Protein AF-A0A0L9V0C9-F1 (afdb_monomer)

Mean predicted aligned error: 17.28 Å

Structure (mmCIF, N/CA/C/O backbone):
data_AF-A0A0L9V0C9-F1
#
_entry.id   AF-A0A0L9V0C9-F1
#
loop_
_atom_site.group_PDB
_atom_site.id
_atom_site.type_symbol
_atom_site.label_atom_id
_atom_site.label_alt_id
_atom_site.label_comp_id
_atom_site.label_asym_id
_atom_site.label_entity_id
_atom_site.label_seq_id
_atom_site.pdbx_PDB_ins_code
_atom_site.Cartn_x
_atom_site.Cartn_y
_atom_site.Cartn_z
_atom_site.occupancy
_atom_site.B_iso_or_equiv
_atom_site.auth_seq_id
_atom_site.auth_comp_id
_atom_site.auth_asym_id
_atom_site.auth_atom_id
_atom_site.pdbx_PDB_model_num
ATOM 1 N N . MET A 1 1 ? -50.115 -38.273 65.073 1.00 49.12 1 MET A N 1
ATOM 2 C CA . MET A 1 1 ? -50.224 -36.802 64.967 1.00 49.12 1 MET A CA 1
ATOM 3 C C . MET A 1 1 ? -50.878 -36.294 66.239 1.00 49.12 1 MET A C 1
ATOM 5 O O . MET A 1 1 ? -51.923 -36.817 66.601 1.00 49.12 1 MET A O 1
ATOM 9 N N . ILE A 1 2 ? -50.248 -35.366 66.958 1.00 61.22 2 ILE A N 1
ATOM 10 C CA . ILE A 1 2 ? -50.837 -34.775 68.168 1.00 61.22 2 ILE A CA 1
ATOM 11 C C . ILE A 1 2 ? -51.873 -33.755 67.686 1.00 61.22 2 ILE A C 1
ATOM 13 O O . ILE A 1 2 ? -51.525 -32.836 66.949 1.00 61.22 2 ILE A O 1
ATOM 17 N N . SER A 1 3 ? -53.150 -33.961 68.014 1.00 70.88 3 SER A N 1
ATOM 18 C CA . SER A 1 3 ? -54.222 -33.052 67.593 1.00 70.88 3 SER A CA 1
ATOM 19 C C . SER A 1 3 ? -54.034 -31.681 68.248 1.00 70.88 3 SER A C 1
ATOM 21 O O . SER A 1 3 ? -53.712 -31.610 69.435 1.00 70.88 3 SER A O 1
ATOM 23 N N . GLY A 1 4 ? -54.277 -30.592 67.511 1.00 66.19 4 GLY A N 1
ATOM 24 C CA . GLY A 1 4 ? -54.194 -29.223 68.043 1.00 66.19 4 GLY A CA 1
ATOM 25 C C . GLY A 1 4 ? -55.072 -28.994 69.282 1.00 66.19 4 GLY A C 1
ATOM 26 O O . GLY A 1 4 ? -54.738 -28.169 70.127 1.00 66.19 4 GLY A O 1
ATOM 27 N N . ALA A 1 5 ? -56.131 -29.792 69.450 1.00 70.38 5 ALA A N 1
ATOM 28 C CA . ALA A 1 5 ? -56.976 -29.796 70.643 1.00 70.38 5 ALA A CA 1
ATOM 29 C C . ALA A 1 5 ? -56.228 -30.219 71.925 1.00 70.38 5 ALA A C 1
ATOM 31 O O . ALA A 1 5 ? -56.494 -29.670 72.990 1.00 70.38 5 ALA A O 1
ATOM 32 N N . VAL A 1 6 ? -55.261 -31.143 71.829 1.00 74.00 6 VAL A N 1
ATOM 33 C CA . VAL A 1 6 ? -54.462 -31.617 72.978 1.00 74.00 6 VAL A CA 1
ATOM 34 C C . VAL A 1 6 ? -53.513 -30.523 73.470 1.00 74.00 6 VAL A C 1
ATOM 36 O O . VAL A 1 6 ? -53.304 -30.367 74.668 1.00 74.00 6 VAL A O 1
ATOM 39 N N . ILE A 1 7 ? -52.962 -29.726 72.554 1.00 74.44 7 ILE A N 1
ATOM 40 C CA . ILE A 1 7 ? -52.001 -28.660 72.874 1.00 74.44 7 ILE A CA 1
ATOM 41 C C . ILE A 1 7 ? -52.705 -27.501 73.602 1.00 74.44 7 ILE A C 1
ATOM 43 O O . ILE A 1 7 ? -52.156 -26.916 74.536 1.00 74.44 7 ILE A O 1
ATOM 47 N N . GLN A 1 8 ? -53.963 -27.227 73.246 1.00 76.06 8 GLN A N 1
ATOM 48 C CA . GLN A 1 8 ? -54.784 -26.211 73.909 1.00 76.06 8 GLN A CA 1
ATOM 49 C C . GLN A 1 8 ? -55.160 -26.583 75.352 1.00 76.06 8 GLN A C 1
ATOM 51 O O . GLN A 1 8 ? -55.330 -25.683 76.175 1.00 76.06 8 GLN A O 1
ATOM 56 N N . SER A 1 9 ? -55.238 -27.878 75.693 1.00 80.50 9 SER A N 1
ATOM 57 C CA . SER A 1 9 ? -55.488 -28.341 77.070 1.00 80.50 9 SER A CA 1
ATOM 58 C C . SER A 1 9 ? -54.392 -27.912 78.053 1.00 80.50 9 SER A C 1
ATOM 60 O O . SER A 1 9 ? -54.667 -27.751 79.238 1.00 80.50 9 SER A O 1
ATOM 62 N N . PHE A 1 10 ? -53.174 -27.660 77.563 1.00 81.44 10 PHE A N 1
ATOM 63 C CA . PHE A 1 10 ? -52.052 -27.140 78.354 1.00 81.44 10 PHE A CA 1
ATOM 64 C C . PHE A 1 10 ? -52.014 -25.603 78.419 1.00 81.44 10 PHE A C 1
ATOM 66 O O . PHE A 1 10 ? -51.047 -25.020 78.906 1.00 81.44 10 PHE A O 1
ATOM 73 N N . GLY A 1 11 ? -53.056 -24.920 77.930 1.00 84.25 11 GLY A N 1
ATOM 74 C CA . GLY A 1 11 ? -53.139 -23.458 77.956 1.00 84.25 11 GLY A CA 1
ATOM 75 C C . GLY A 1 11 ? -52.232 -22.761 76.937 1.00 84.25 11 GLY A C 1
ATOM 76 O O . GLY A 1 11 ? -51.933 -21.576 77.103 1.00 84.25 11 GLY A O 1
ATOM 77 N N . LEU A 1 12 ? -51.802 -23.478 75.895 1.00 86.81 12 LEU A N 1
ATOM 78 C CA . LEU A 1 12 ? -50.990 -22.947 74.804 1.00 86.81 12 LEU A CA 1
ATOM 79 C C . LEU A 1 12 ? -51.870 -22.494 73.630 1.00 86.81 12 LEU A C 1
ATOM 81 O O . LEU A 1 12 ? -52.855 -23.146 73.276 1.00 86.81 12 LEU A O 1
ATOM 85 N N . ILE A 1 13 ? -51.491 -21.378 73.012 1.00 85.75 13 ILE A N 1
ATOM 86 C CA . ILE A 1 13 ? -52.084 -20.827 71.788 1.00 85.75 13 ILE A CA 1
ATOM 87 C C . ILE A 1 13 ? -50.973 -20.532 70.777 1.00 85.75 13 ILE A C 1
ATOM 89 O O . ILE A 1 13 ? -49.828 -20.307 71.162 1.00 85.75 13 ILE A O 1
ATOM 93 N N . GLN A 1 14 ? -51.289 -20.541 69.485 1.00 81.81 14 GLN A N 1
ATOM 94 C CA . GLN A 1 14 ? -50.323 -20.195 68.444 1.00 81.81 14 GLN A CA 1
ATOM 95 C C . GLN A 1 14 ? -50.351 -18.678 68.192 1.00 81.81 14 GLN A C 1
ATOM 97 O O . GLN A 1 14 ? -51.430 -18.106 68.032 1.00 81.81 14 GLN A O 1
ATOM 102 N N . ASN A 1 15 ? -49.188 -18.019 68.201 1.00 81.12 15 ASN A N 1
ATOM 103 C CA . ASN A 1 15 ? -49.066 -16.590 67.893 1.00 81.12 15 ASN A CA 1
ATOM 104 C C . ASN A 1 15 ? -48.970 -16.340 66.369 1.00 81.12 15 ASN A C 1
ATOM 106 O O . ASN A 1 15 ? -48.890 -17.282 65.581 1.00 81.12 15 ASN A O 1
ATOM 110 N N . ALA A 1 16 ? -48.937 -15.068 65.953 1.00 77.88 16 ALA A N 1
ATOM 111 C CA . ALA A 1 16 ? -48.826 -14.671 64.542 1.00 77.88 16 ALA A CA 1
ATOM 112 C C . ALA A 1 16 ? -47.537 -15.163 63.844 1.00 77.88 16 ALA A C 1
ATOM 114 O O . ALA A 1 16 ? -47.518 -15.300 62.625 1.00 77.88 16 ALA A O 1
ATOM 115 N N . ASP A 1 17 ? -46.490 -15.491 64.610 1.00 78.50 17 ASP A N 1
ATOM 116 C CA . ASP A 1 17 ? -45.226 -16.061 64.117 1.00 78.50 17 ASP A CA 1
ATOM 117 C C . ASP A 1 17 ? -45.241 -17.601 64.078 1.00 78.50 17 ASP A C 1
ATOM 119 O O . ASP A 1 17 ? -44.190 -18.241 63.987 1.00 78.50 17 ASP A O 1
ATOM 123 N N . ASN A 1 18 ? -46.418 -18.221 64.197 1.00 83.31 18 ASN A N 1
ATOM 124 C CA . ASN A 1 18 ? -46.622 -19.669 64.248 1.00 83.31 18 ASN A CA 1
ATOM 125 C C . ASN A 1 18 ? -45.957 -20.390 65.441 1.00 83.31 18 ASN A C 1
ATOM 127 O O . ASN A 1 18 ? -45.839 -21.620 65.419 1.00 83.31 18 ASN A O 1
ATOM 131 N N . LYS A 1 19 ? -45.573 -19.677 66.509 1.00 83.88 19 LYS A N 1
ATOM 132 C CA . LYS A 1 19 ? -45.020 -20.261 67.746 1.00 83.88 19 LYS A CA 1
ATOM 133 C C . LYS A 1 19 ? -46.107 -20.525 68.789 1.00 83.88 19 LYS A C 1
ATOM 135 O O . LYS A 1 19 ? -46.998 -19.705 68.988 1.00 83.88 19 LYS A O 1
ATOM 140 N N . TRP A 1 20 ? -45.998 -21.646 69.502 1.00 83.06 20 TRP A N 1
ATOM 141 C CA . TRP A 1 20 ? -46.851 -21.957 70.653 1.00 83.06 20 TRP A CA 1
ATOM 142 C C . TRP A 1 20 ? -46.403 -21.158 71.882 1.00 83.06 20 TRP A C 1
ATOM 144 O O . TRP A 1 20 ? -45.269 -21.304 72.337 1.00 83.06 20 TRP A O 1
ATOM 154 N N . VAL A 1 21 ? -47.290 -20.322 72.416 1.00 86.06 21 VAL A N 1
ATOM 155 C CA . VAL A 1 21 ? -47.068 -19.471 73.595 1.00 86.06 21 VAL A CA 1
ATOM 156 C C . VAL A 1 21 ? -48.177 -19.686 74.624 1.00 86.06 21 VAL A C 1
ATOM 158 O O . VAL A 1 21 ? -49.266 -20.150 74.287 1.00 86.06 21 VAL A O 1
ATOM 161 N N . HIS A 1 22 ? -47.925 -19.358 75.891 1.00 84.62 22 HIS A N 1
ATOM 162 C CA . HIS A 1 22 ? -48.961 -19.429 76.921 1.00 84.62 22 HIS A CA 1
ATOM 163 C C . HIS A 1 22 ? -50.056 -18.387 76.662 1.00 84.62 22 HIS A C 1
ATOM 165 O O . HIS A 1 22 ? -49.768 -17.239 76.332 1.00 84.62 22 HIS A O 1
ATOM 171 N N . ARG A 1 23 ? -51.323 -18.757 76.895 1.00 78.81 23 ARG A N 1
ATOM 172 C CA . ARG A 1 23 ? -52.479 -17.849 76.760 1.00 78.81 23 ARG A CA 1
ATOM 173 C C . ARG A 1 23 ? -52.358 -16.573 77.611 1.00 78.81 23 ARG A C 1
ATOM 175 O O . ARG A 1 23 ? -52.920 -15.551 77.244 1.00 78.81 23 ARG A O 1
ATOM 182 N N . ASN A 1 24 ? -51.616 -16.636 78.717 1.00 80.94 24 ASN A N 1
ATOM 183 C CA . ASN A 1 24 ? -51.405 -15.515 79.638 1.00 80.94 24 ASN A CA 1
ATOM 184 C C . ASN A 1 24 ? -50.084 -14.766 79.390 1.00 80.94 24 ASN A C 1
ATOM 186 O O . ASN A 1 24 ? -49.683 -13.952 80.220 1.00 80.94 24 ASN A O 1
ATOM 190 N N . SER A 1 25 ? -49.365 -15.067 78.304 1.00 74.25 25 SER A N 1
ATOM 191 C CA . SER A 1 25 ? -48.157 -14.322 77.961 1.00 74.25 25 SER A CA 1
ATOM 192 C C . SER A 1 25 ? -48.515 -12.857 77.668 1.00 74.25 25 SER A C 1
ATOM 194 O O . SER A 1 25 ? -49.515 -12.605 76.991 1.00 74.25 25 SER A O 1
ATOM 196 N N . PRO A 1 26 ? -47.724 -11.888 78.163 1.00 73.44 26 PRO A N 1
ATOM 197 C CA . PRO A 1 26 ? -47.921 -10.486 77.821 1.00 73.44 26 PRO A CA 1
ATOM 198 C C . PRO A 1 26 ? -47.848 -10.307 76.297 1.00 73.44 26 PRO A C 1
ATOM 200 O O . PRO A 1 26 ? -47.119 -11.056 75.634 1.00 73.44 26 PRO A O 1
ATOM 203 N N . PRO A 1 27 ? -48.600 -9.346 75.729 1.00 69.50 27 PRO A N 1
ATOM 204 C CA . PRO A 1 27 ? -48.555 -9.087 74.299 1.00 69.50 27 PRO A CA 1
ATOM 205 C C . PRO A 1 27 ? -47.105 -8.812 73.869 1.00 69.50 27 PRO A C 1
ATOM 207 O O . PRO A 1 27 ? -46.368 -8.152 74.613 1.00 69.50 27 PRO A O 1
ATOM 210 N N . PRO A 1 28 ? -46.671 -9.317 72.697 1.00 68.00 28 PRO A N 1
ATOM 211 C CA . PRO A 1 28 ? -45.375 -8.953 72.146 1.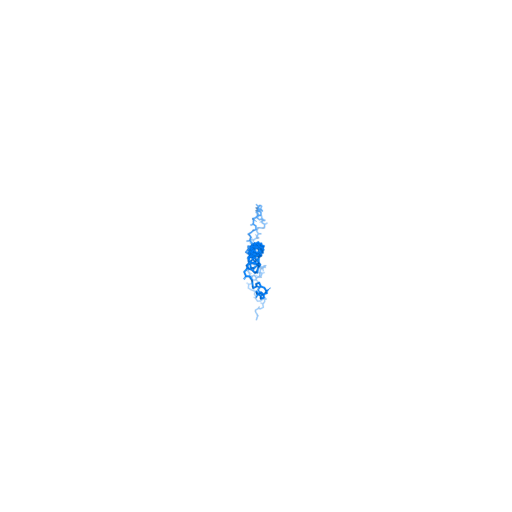00 68.00 28 PRO A CA 1
ATOM 212 C C . PRO A 1 28 ? -45.285 -7.424 72.075 1.00 68.00 28 PRO A C 1
ATOM 214 O O . PRO A 1 28 ? -46.286 -6.795 71.719 1.00 68.00 28 PRO A O 1
ATOM 217 N N . PRO A 1 29 ? -44.129 -6.815 72.391 1.00 69.00 29 PRO A N 1
ATOM 218 C CA . PRO A 1 29 ? -43.928 -5.401 72.119 1.00 69.00 29 PRO A CA 1
ATOM 219 C C . PRO A 1 29 ? -44.257 -5.155 70.647 1.00 69.00 29 PRO A C 1
ATOM 221 O O . PRO A 1 29 ? -43.669 -5.800 69.774 1.00 69.00 29 PRO A O 1
ATOM 224 N N . GLU A 1 30 ? -45.219 -4.275 70.368 1.00 68.12 30 GLU A N 1
ATOM 225 C CA . GLU A 1 30 ? -45.476 -3.853 68.997 1.00 68.12 30 GLU A CA 1
ATOM 226 C C . GLU A 1 30 ? -44.152 -3.342 68.413 1.00 68.12 30 GLU A C 1
ATOM 228 O O . GLU A 1 30 ? -43.500 -2.495 69.037 1.00 68.12 30 GLU A O 1
ATOM 233 N N . PRO A 1 31 ? -43.711 -3.841 67.243 1.00 64.88 31 PRO A N 1
ATOM 234 C CA . PRO A 1 31 ? -42.595 -3.238 66.542 1.00 64.88 31 PRO A CA 1
ATOM 235 C C . PRO A 1 31 ? -42.987 -1.792 66.266 1.00 64.88 31 PRO A C 1
ATOM 237 O O . PRO A 1 31 ? -43.878 -1.529 65.457 1.00 64.88 31 PRO A O 1
ATOM 240 N N . GLN A 1 32 ? -42.362 -0.859 66.981 1.00 57.94 32 GLN A N 1
ATOM 241 C CA . GLN A 1 32 ? -42.576 0.567 66.808 1.00 57.94 32 GLN A CA 1
ATOM 242 C C . GLN A 1 32 ? -42.232 0.901 65.348 1.00 57.94 32 GLN A C 1
ATOM 244 O O . GLN A 1 32 ? -41.063 1.004 64.979 1.00 57.94 32 GLN A O 1
ATOM 249 N N . ARG A 1 33 ? -43.257 0.990 64.488 1.00 59.25 33 ARG A N 1
ATOM 250 C CA . ARG A 1 33 ? -43.151 1.369 63.071 1.00 59.25 33 ARG A CA 1
ATOM 251 C C . ARG A 1 33 ? -42.873 2.867 62.975 1.00 59.25 33 ARG A C 1
ATOM 253 O O . ARG A 1 33 ? -43.684 3.628 62.461 1.00 59.25 33 ARG A O 1
ATOM 260 N N . ASN A 1 34 ? -41.718 3.296 63.460 1.00 65.88 34 ASN A N 1
ATOM 261 C CA . ASN A 1 34 ? -41.165 4.567 63.033 1.00 65.88 34 ASN A CA 1
ATOM 262 C C . ASN A 1 34 ? -40.368 4.285 61.754 1.00 65.88 34 ASN A C 1
ATOM 264 O O . ASN A 1 34 ? -39.403 3.517 61.816 1.00 65.88 34 ASN A O 1
ATOM 268 N N . PRO A 1 35 ? -40.768 4.821 60.582 1.00 63.53 35 PRO A N 1
ATOM 269 C CA . PRO A 1 35 ? -39.919 4.735 59.405 1.00 63.53 35 PRO A CA 1
ATOM 270 C C . PRO A 1 35 ? -38.577 5.402 59.747 1.00 63.53 35 PRO A C 1
ATOM 272 O O . PRO A 1 35 ? -38.579 6.492 60.328 1.00 63.53 35 PRO A O 1
ATOM 275 N N . PRO A 1 36 ? -37.434 4.758 59.449 1.00 69.62 36 PRO A N 1
ATOM 276 C CA . PRO A 1 36 ? -36.138 5.366 59.703 1.00 69.62 36 PRO A CA 1
ATOM 277 C C . PRO A 1 36 ? -36.060 6.708 58.957 1.00 69.62 36 PRO A C 1
ATOM 279 O O . PRO A 1 36 ? -36.585 6.805 57.841 1.00 69.62 36 PRO A O 1
ATOM 282 N N . PRO A 1 37 ? -35.448 7.755 59.545 1.00 70.00 37 PRO A N 1
ATOM 283 C CA . PRO A 1 37 ? -35.261 9.023 58.854 1.00 70.00 37 PRO A CA 1
ATOM 284 C C . PRO A 1 37 ? -34.574 8.758 57.513 1.00 70.00 37 PRO A C 1
ATOM 286 O O . PRO A 1 37 ? -33.509 8.142 57.459 1.00 70.00 37 PRO A O 1
ATOM 289 N N . GLN A 1 38 ? -35.230 9.167 56.426 1.00 68.81 38 GLN A N 1
ATOM 290 C CA . GLN A 1 38 ? -34.742 8.953 55.069 1.00 68.81 38 GLN A CA 1
ATOM 291 C C . GLN A 1 38 ? -33.500 9.823 54.865 1.00 68.81 38 GLN A C 1
ATOM 293 O O . GLN A 1 38 ? -33.599 11.009 54.557 1.00 68.81 38 GLN A O 1
ATOM 298 N N . LEU A 1 39 ? -32.321 9.246 55.090 1.00 72.88 39 LEU A N 1
ATOM 299 C CA . LEU A 1 39 ? -31.064 9.870 54.709 1.00 72.88 39 LEU A CA 1
ATOM 300 C C . LEU A 1 39 ? -31.044 9.961 53.182 1.00 72.88 39 LEU A C 1
ATOM 302 O O . LEU A 1 39 ? -31.127 8.945 52.494 1.00 72.88 39 LEU A O 1
ATOM 306 N N . PHE A 1 40 ? -30.955 11.179 52.650 1.00 71.94 40 PHE A N 1
ATOM 307 C CA . PHE A 1 40 ? -30.701 11.388 51.231 1.00 71.94 40 PHE A CA 1
ATOM 308 C C . PHE A 1 40 ? -29.285 10.893 50.929 1.00 71.94 40 PHE A C 1
ATOM 310 O O . PHE A 1 40 ? -28.300 11.566 51.232 1.00 71.94 40 PHE A O 1
ATOM 317 N N . ILE A 1 41 ? -29.182 9.682 50.387 1.00 71.12 41 ILE A N 1
ATOM 318 C CA . ILE A 1 41 ? -27.924 9.131 49.896 1.00 71.12 41 ILE A CA 1
ATOM 319 C C . ILE A 1 41 ? -27.812 9.581 48.432 1.00 71.12 41 ILE A C 1
ATOM 321 O O . ILE A 1 41 ? -28.644 9.163 47.622 1.00 71.12 41 ILE A O 1
ATOM 325 N N . PRO A 1 42 ? -26.847 10.447 48.065 1.00 78.56 42 PRO A N 1
ATOM 326 C CA . PRO A 1 42 ? -26.609 10.762 46.661 1.00 78.56 42 PRO A CA 1
ATOM 327 C C . PRO A 1 42 ? -26.286 9.465 45.900 1.00 78.56 42 PRO A C 1
ATOM 329 O O . PRO A 1 42 ? -25.667 8.570 46.483 1.00 78.56 42 PRO A O 1
ATOM 332 N N . PRO A 1 43 ? -26.688 9.324 44.623 1.00 73.44 43 PRO A N 1
ATOM 333 C CA . PRO A 1 43 ? -26.447 8.094 43.880 1.00 73.44 43 PRO A CA 1
ATOM 334 C C . PRO A 1 43 ? -24.941 7.835 43.838 1.00 73.44 43 PRO A C 1
ATOM 336 O O . PRO A 1 43 ? -24.186 8.658 43.317 1.00 73.44 43 PRO A O 1
ATOM 339 N N . LEU A 1 44 ? -24.491 6.715 44.410 1.00 70.12 44 LEU A N 1
ATOM 340 C CA . LEU A 1 44 ? -23.107 6.296 44.230 1.00 70.12 44 LEU A CA 1
ATOM 341 C C . LEU A 1 44 ? -22.872 6.049 42.731 1.00 70.12 44 LEU A C 1
ATOM 343 O O . LEU A 1 44 ? -23.764 5.510 42.066 1.00 70.12 44 LEU A O 1
ATOM 347 N N . PRO A 1 45 ? -21.687 6.391 42.192 1.00 68.44 45 PRO A N 1
ATOM 348 C CA . PRO A 1 45 ? -21.316 5.976 40.849 1.00 68.44 45 PRO A CA 1
ATOM 349 C C . PRO A 1 45 ? -21.457 4.456 40.772 1.00 68.44 45 PRO A C 1
ATOM 351 O O . PRO A 1 45 ? -20.845 3.739 41.566 1.00 68.44 45 PRO A O 1
ATOM 354 N N . LEU A 1 46 ? -22.298 3.967 39.859 1.00 70.00 46 LEU A N 1
ATOM 355 C CA . LEU A 1 46 ? -22.431 2.534 39.618 1.00 70.00 46 LEU A CA 1
ATOM 356 C C . LEU A 1 46 ? -21.032 1.975 39.310 1.00 70.00 46 LEU A C 1
ATOM 358 O O . LEU A 1 46 ? -20.352 2.521 38.433 1.00 70.00 46 LEU A O 1
ATOM 362 N N . PRO A 1 47 ? -20.566 0.933 40.022 1.00 69.44 47 PRO A N 1
ATOM 363 C CA . PRO A 1 47 ? -19.291 0.307 39.711 1.00 69.44 47 PRO A CA 1
ATOM 364 C C . PRO A 1 47 ? -19.340 -0.158 38.257 1.00 69.44 47 PRO A C 1
ATOM 366 O O . PRO A 1 47 ? -20.252 -0.908 37.901 1.00 69.44 47 PRO A O 1
ATOM 369 N N . ARG A 1 48 ? -18.395 0.289 37.415 1.00 68.31 48 ARG A N 1
ATOM 370 C CA . ARG A 1 48 ? -18.252 -0.260 36.058 1.00 68.31 48 ARG A CA 1
ATOM 371 C C . ARG A 1 48 ? -18.163 -1.768 36.195 1.00 68.31 48 ARG A C 1
ATOM 373 O O . ARG A 1 48 ? -17.322 -2.283 36.938 1.00 68.31 48 ARG A O 1
ATOM 380 N N . SER A 1 49 ? -19.085 -2.462 35.551 1.00 82.75 49 SER A N 1
ATOM 381 C CA . SER A 1 49 ? -19.130 -3.905 35.662 1.00 82.75 49 SER A CA 1
ATOM 382 C C . SER A 1 49 ? -17.896 -4.478 34.959 1.00 82.75 49 SER A C 1
ATOM 384 O O . SER A 1 49 ? -17.405 -3.915 33.982 1.00 82.75 49 SER A O 1
ATOM 386 N N . ARG A 1 50 ? -17.390 -5.626 35.421 1.00 87.00 50 ARG A N 1
ATOM 387 C CA . ARG A 1 50 ? -16.337 -6.380 34.707 1.00 87.00 50 ARG A CA 1
ATOM 388 C C . ARG A 1 50 ? -16.693 -6.614 33.231 1.00 87.00 50 ARG A C 1
ATOM 390 O O . ARG A 1 50 ? -15.810 -6.743 32.397 1.00 87.00 50 ARG A O 1
ATOM 397 N N . PHE A 1 51 ? -17.988 -6.659 32.921 1.00 91.62 51 PHE A N 1
ATOM 398 C CA . PHE A 1 51 ? -18.507 -6.746 31.564 1.00 91.62 51 PHE A CA 1
ATOM 399 C C . PHE A 1 51 ? -18.199 -5.489 30.732 1.00 91.62 51 PHE A C 1
ATOM 401 O O . PHE A 1 51 ? -17.727 -5.623 29.608 1.00 91.62 51 PHE A O 1
ATOM 408 N N . ASP A 1 52 ? -18.375 -4.285 31.286 1.00 91.62 52 ASP A N 1
ATOM 409 C CA . ASP A 1 52 ? -18.054 -3.025 30.592 1.00 91.62 52 ASP A CA 1
ATOM 410 C C . ASP A 1 52 ? -16.556 -2.914 30.270 1.00 91.62 52 ASP A C 1
ATOM 412 O O . ASP A 1 52 ? -16.169 -2.436 29.202 1.00 91.62 52 ASP A O 1
ATOM 416 N N . GLU A 1 53 ? -15.703 -3.393 31.178 1.00 92.50 53 GLU A N 1
ATOM 417 C CA . GLU A 1 53 ? -14.249 -3.435 30.991 1.00 92.50 53 GLU A CA 1
ATOM 418 C C . GLU A 1 53 ? -13.852 -4.389 29.853 1.00 92.50 53 GLU A C 1
ATOM 420 O O . GLU A 1 53 ? -13.064 -4.022 28.982 1.00 92.50 53 GLU A O 1
ATOM 425 N N . VAL A 1 54 ? -14.466 -5.576 29.793 1.00 95.56 54 VAL A N 1
ATOM 426 C CA . VAL A 1 54 ? -14.265 -6.533 28.692 1.00 95.56 54 VAL A CA 1
ATOM 427 C C . VAL A 1 54 ? -14.747 -5.959 27.359 1.00 95.56 54 VAL A C 1
ATOM 429 O O . VAL A 1 54 ? -14.034 -6.061 26.362 1.00 95.56 54 VAL A O 1
ATOM 432 N N . MET A 1 55 ? -15.922 -5.325 27.323 1.00 96.12 55 MET A N 1
ATOM 433 C CA . MET A 1 55 ? -16.447 -4.726 26.090 1.00 96.12 55 MET A CA 1
ATOM 434 C C . MET A 1 55 ? -15.566 -3.577 25.595 1.00 96.12 55 MET A C 1
ATOM 436 O O . MET A 1 55 ? -15.340 -3.456 24.390 1.00 96.12 55 MET A O 1
ATOM 440 N N . THR A 1 56 ? -15.013 -2.784 26.516 1.00 96.50 56 THR A N 1
ATOM 441 C CA . THR A 1 56 ? -14.029 -1.745 26.183 1.00 96.50 56 THR A CA 1
ATOM 442 C C . THR A 1 56 ? -12.771 -2.372 25.584 1.00 96.50 56 THR A C 1
ATOM 444 O O . THR A 1 56 ? -12.382 -2.008 24.478 1.00 96.50 56 THR A O 1
ATOM 447 N N . GLY A 1 57 ? -12.202 -3.395 2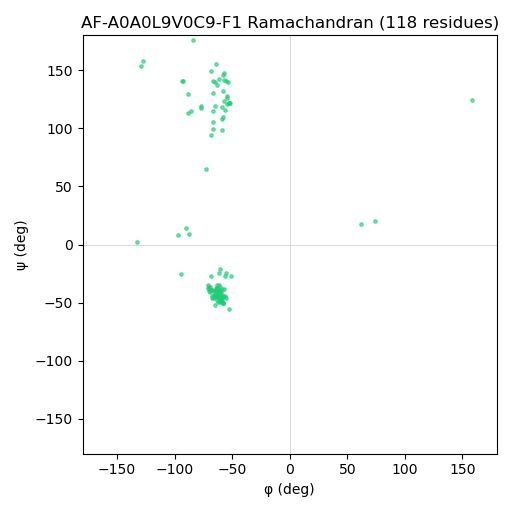6.232 1.00 97.38 57 GLY A N 1
ATOM 448 C CA . GLY A 1 57 ? -11.005 -4.075 25.730 1.00 97.38 57 GLY A CA 1
ATOM 449 C C . GLY A 1 57 ? -11.196 -4.741 24.361 1.00 97.38 57 GLY A C 1
ATOM 450 O O . GLY A 1 57 ? -10.287 -4.722 23.532 1.00 97.38 57 GLY A O 1
ATOM 451 N N . ILE A 1 58 ? -12.386 -5.283 24.074 1.00 98.06 58 ILE A N 1
ATOM 452 C CA . ILE A 1 58 ? -12.721 -5.819 22.743 1.00 98.06 58 ILE A CA 1
ATOM 453 C C . ILE A 1 58 ? -12.743 -4.702 21.693 1.00 98.06 58 ILE A C 1
ATOM 455 O O . ILE A 1 58 ? -12.249 -4.894 20.579 1.00 98.06 58 ILE A O 1
ATOM 459 N N . ASN A 1 59 ? -13.302 -3.537 22.027 1.00 98.06 59 ASN A N 1
ATOM 460 C CA . ASN A 1 59 ? -13.338 -2.402 21.110 1.00 98.06 59 ASN A CA 1
ATOM 461 C C . ASN A 1 59 ? -11.937 -1.827 20.848 1.00 98.06 59 ASN A C 1
ATOM 463 O O . ASN A 1 59 ? -11.606 -1.509 19.702 1.00 98.06 59 ASN A O 1
ATOM 467 N N . ASP A 1 60 ? -11.103 -1.758 21.884 1.00 98.25 60 ASP A N 1
ATOM 468 C CA . ASP A 1 60 ? -9.714 -1.314 21.770 1.00 98.25 60 ASP A CA 1
ATOM 469 C C . ASP A 1 60 ? -8.914 -2.271 20.883 1.00 98.25 60 ASP A C 1
ATOM 471 O O . ASP A 1 60 ? -8.225 -1.834 19.962 1.00 98.25 60 ASP A O 1
ATOM 475 N N . LEU A 1 61 ? -9.080 -3.586 21.076 1.00 98.56 61 LEU A N 1
ATOM 476 C CA . LEU A 1 61 ? -8.442 -4.595 20.232 1.00 98.56 61 LEU A CA 1
ATOM 477 C C . LEU A 1 61 ? -8.904 -4.495 18.774 1.00 98.56 61 LEU A C 1
ATOM 479 O O . LEU A 1 61 ? -8.078 -4.553 17.864 1.00 98.56 61 LEU A O 1
ATOM 483 N N . ARG A 1 62 ? -10.210 -4.323 18.535 1.00 98.12 62 ARG A N 1
ATOM 484 C CA . ARG A 1 62 ? -10.758 -4.140 17.182 1.00 98.12 62 ARG A CA 1
ATOM 485 C C . ARG A 1 62 ? -10.136 -2.928 16.490 1.00 98.12 62 ARG A C 1
ATOM 487 O O . ARG A 1 62 ? -9.779 -3.024 15.318 1.00 98.12 62 ARG A O 1
ATOM 494 N N . THR A 1 63 ? -10.019 -1.818 17.211 1.00 98.38 63 THR A N 1
ATOM 495 C CA . THR A 1 63 ? -9.431 -0.575 16.698 1.00 98.38 63 THR A CA 1
ATOM 496 C C . THR A 1 63 ? -7.952 -0.777 16.389 1.00 98.38 63 THR A C 1
ATOM 498 O O . THR A 1 63 ? -7.535 -0.587 15.252 1.00 98.38 63 THR A O 1
ATOM 501 N N . PHE A 1 64 ? -7.189 -1.300 17.351 1.00 98.44 64 PHE A N 1
ATOM 502 C CA . PHE A 1 64 ? -5.764 -1.586 17.192 1.00 98.44 64 PHE A CA 1
ATOM 503 C C . PHE A 1 64 ? -5.468 -2.491 15.989 1.00 98.44 64 PHE A C 1
ATOM 505 O O . PHE A 1 64 ? -4.564 -2.210 15.199 1.00 98.44 64 PHE A O 1
ATOM 512 N N . VAL A 1 65 ? -6.230 -3.577 15.831 1.00 98.38 65 VAL A N 1
ATOM 513 C CA . VAL A 1 65 ? -6.070 -4.500 14.700 1.00 98.38 65 VAL A CA 1
ATOM 514 C C . VAL A 1 65 ? -6.410 -3.799 13.384 1.00 98.38 65 VAL A C 1
ATOM 516 O O . VAL A 1 65 ? -5.652 -3.932 12.425 1.00 98.38 65 VAL A O 1
ATOM 519 N N . GLY A 1 66 ? -7.500 -3.027 13.338 1.00 98.56 66 GLY A N 1
ATOM 520 C CA . GLY A 1 66 ? -7.880 -2.253 12.154 1.00 98.56 66 GLY A CA 1
ATOM 521 C C . GLY A 1 66 ? -6.786 -1.278 11.715 1.00 98.56 66 GLY A C 1
ATOM 522 O O . GLY A 1 66 ? -6.361 -1.312 10.561 1.00 98.56 66 GLY A O 1
ATOM 523 N N . ASP A 1 67 ? -6.267 -0.482 12.647 1.00 98.50 67 ASP A N 1
ATOM 524 C CA . ASP A 1 67 ? -5.210 0.499 12.379 1.00 98.50 67 ASP A CA 1
ATOM 525 C C . ASP A 1 67 ? -3.904 -0.174 11.934 1.00 98.50 67 ASP A C 1
ATOM 527 O O . ASP A 1 67 ? -3.239 0.285 11.000 1.00 98.50 67 ASP A O 1
ATOM 531 N N . SER A 1 68 ? -3.562 -1.311 12.550 1.00 98.31 68 SER A N 1
ATOM 532 C CA . SER A 1 68 ? -2.380 -2.101 12.187 1.00 98.31 68 SER A CA 1
ATOM 533 C C . SER A 1 68 ? -2.468 -2.634 10.756 1.00 98.31 68 SER A C 1
ATOM 535 O O . SER A 1 68 ? -1.494 -2.553 10.005 1.00 98.31 68 SER A O 1
ATOM 537 N N . PHE A 1 69 ? -3.632 -3.154 10.353 1.00 98.50 69 PHE A N 1
ATOM 538 C CA . PHE A 1 69 ? -3.839 -3.641 8.987 1.00 98.50 69 PHE A CA 1
ATOM 539 C C . PHE A 1 69 ? -3.850 -2.508 7.960 1.00 98.50 69 PHE A C 1
ATOM 541 O O . PHE A 1 69 ? -3.257 -2.670 6.894 1.00 98.50 69 PHE A O 1
ATOM 548 N N . ASN A 1 70 ? -4.456 -1.360 8.277 1.00 98.31 70 ASN A N 1
ATOM 549 C CA . ASN A 1 70 ? -4.420 -0.186 7.402 1.00 98.31 70 ASN A CA 1
ATOM 550 C C . ASN A 1 70 ? -2.978 0.290 7.180 1.00 98.31 70 ASN A C 1
ATOM 552 O O . ASN A 1 70 ? -2.543 0.421 6.037 1.00 98.31 70 ASN A O 1
ATOM 556 N N . THR A 1 71 ? -2.205 0.424 8.261 1.00 98.44 71 THR A N 1
ATOM 557 C CA . THR A 1 71 ? -0.787 0.816 8.202 1.00 98.44 71 THR A CA 1
ATOM 558 C C . THR A 1 71 ? 0.039 -0.168 7.372 1.00 98.44 71 THR A C 1
ATOM 560 O O . THR A 1 71 ? 0.880 0.231 6.561 1.00 98.44 71 THR A O 1
ATOM 563 N N . LEU A 1 72 ? -0.195 -1.473 7.554 1.00 98.38 72 LEU A N 1
ATOM 564 C CA . LEU A 1 72 ? 0.480 -2.510 6.777 1.00 98.38 72 LEU A CA 1
ATOM 565 C C . LEU A 1 72 ? 0.153 -2.382 5.285 1.00 98.38 72 LEU A C 1
ATOM 567 O O . LEU A 1 72 ? 1.061 -2.433 4.458 1.00 98.38 72 LEU A O 1
ATOM 571 N N . ASN A 1 73 ? -1.123 -2.190 4.951 1.00 98.38 73 ASN A N 1
ATOM 572 C CA . ASN A 1 73 ? -1.583 -2.065 3.574 1.00 98.38 73 ASN A CA 1
ATOM 573 C C . ASN A 1 73 ? -0.989 -0.826 2.884 1.00 98.38 73 ASN A C 1
ATOM 575 O O . ASN A 1 73 ? -0.472 -0.929 1.773 1.00 98.38 73 ASN A O 1
ATOM 579 N N . GLU A 1 74 ? -0.979 0.322 3.564 1.00 98.44 74 GLU A N 1
ATOM 580 C CA . GLU A 1 74 ? -0.343 1.552 3.074 1.00 98.44 74 GLU A CA 1
ATOM 581 C C . GLU A 1 74 ? 1.161 1.355 2.840 1.00 98.44 74 GLU A C 1
ATOM 583 O O . GLU A 1 74 ? 1.684 1.701 1.780 1.00 98.44 74 GLU A O 1
ATOM 588 N N . THR A 1 75 ? 1.852 0.721 3.792 1.00 98.44 75 THR A N 1
ATOM 589 C CA . THR A 1 75 ? 3.290 0.431 3.676 1.00 98.44 75 THR A CA 1
ATOM 590 C C . THR A 1 75 ? 3.588 -0.513 2.509 1.00 98.44 75 THR A C 1
ATOM 592 O O . THR A 1 75 ? 4.588 -0.340 1.806 1.00 98.44 75 THR A O 1
ATOM 595 N N . MET A 1 76 ? 2.745 -1.527 2.297 1.00 98.44 76 MET A N 1
ATOM 596 C CA . MET A 1 76 ? 2.887 -2.458 1.177 1.00 98.44 76 MET A CA 1
ATOM 597 C C . MET A 1 76 ? 2.670 -1.757 -0.163 1.00 98.44 76 MET A C 1
ATOM 599 O O . MET A 1 76 ? 3.502 -1.924 -1.053 1.00 98.44 76 MET A O 1
ATOM 603 N N . ASN A 1 77 ? 1.620 -0.944 -0.290 1.00 98.44 77 ASN A N 1
ATOM 604 C CA . ASN A 1 77 ? 1.350 -0.183 -1.511 1.00 98.44 77 ASN A CA 1
ATOM 605 C C . ASN A 1 77 ? 2.518 0.743 -1.861 1.00 98.44 77 ASN A C 1
ATOM 607 O O . ASN A 1 77 ? 3.036 0.667 -2.972 1.00 98.44 77 ASN A O 1
ATOM 611 N N . ALA A 1 78 ? 3.021 1.513 -0.892 1.00 98.56 78 ALA A N 1
ATOM 612 C CA . ALA A 1 78 ? 4.160 2.403 -1.112 1.00 98.56 78 ALA A CA 1
ATOM 613 C C . ALA A 1 78 ? 5.418 1.647 -1.585 1.00 98.56 78 ALA A C 1
ATOM 615 O O . ALA 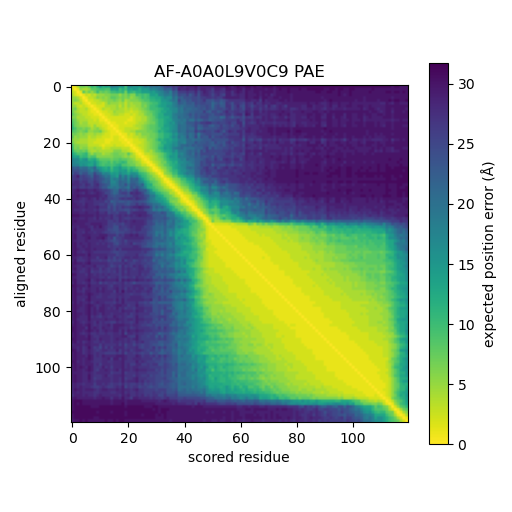A 1 78 ? 6.155 2.115 -2.453 1.00 98.56 78 ALA A O 1
ATOM 616 N N . ARG A 1 79 ? 5.668 0.447 -1.044 1.00 98.56 79 ARG A N 1
ATOM 617 C CA . ARG A 1 79 ? 6.791 -0.398 -1.480 1.00 98.56 79 ARG A CA 1
ATOM 618 C C . ARG A 1 79 ? 6.605 -0.951 -2.889 1.00 98.56 79 ARG A C 1
ATOM 620 O O . ARG A 1 79 ? 7.596 -1.070 -3.606 1.00 98.56 79 ARG A O 1
ATOM 627 N N . PHE A 1 80 ? 5.380 -1.302 -3.274 1.00 98.62 80 PHE A N 1
ATOM 628 C CA . PHE A 1 80 ? 5.087 -1.754 -4.633 1.00 98.62 80 PHE A CA 1
ATOM 629 C C . PHE A 1 80 ? 5.250 -0.624 -5.650 1.00 98.62 80 PHE A C 1
ATOM 631 O O . PHE A 1 80 ? 5.941 -0.829 -6.643 1.00 98.62 80 PHE A O 1
ATOM 638 N N . GLU A 1 81 ? 4.723 0.567 -5.363 1.00 98.50 81 GLU A N 1
ATOM 639 C CA . GLU A 1 81 ? 4.912 1.758 -6.205 1.00 98.50 81 GLU A CA 1
ATOM 640 C C . GLU A 1 81 ? 6.402 2.087 -6.378 1.00 98.50 81 GLU A C 1
ATOM 642 O O . GLU A 1 81 ? 6.884 2.301 -7.490 1.00 98.50 81 GLU A O 1
ATOM 647 N N . GLN A 1 82 ? 7.176 2.051 -5.287 1.00 98.56 82 GLN A N 1
ATOM 648 C CA . GLN A 1 82 ? 8.619 2.281 -5.354 1.00 98.56 82 GLN A CA 1
ATOM 649 C C . GLN A 1 82 ? 9.345 1.214 -6.188 1.00 98.56 82 GLN A C 1
ATOM 651 O O . GLN A 1 82 ? 10.300 1.529 -6.900 1.00 98.56 82 GLN A O 1
ATOM 656 N N . LEU A 1 83 ? 8.927 -0.050 -6.088 1.00 98.50 83 LEU A N 1
ATOM 657 C CA . LEU A 1 83 ? 9.508 -1.140 -6.867 1.00 98.50 83 LEU A CA 1
ATOM 658 C C . LEU A 1 83 ? 9.186 -0.998 -8.358 1.00 98.50 83 LEU A C 1
ATOM 660 O O . LEU A 1 83 ? 10.065 -1.249 -9.180 1.00 98.50 83 LEU A O 1
ATOM 664 N N . GLU A 1 84 ? 7.972 -0.574 -8.702 1.00 98.44 84 GLU A N 1
ATOM 665 C CA . GLU A 1 84 ? 7.562 -0.302 -10.081 1.00 98.44 84 GLU A CA 1
ATOM 666 C C . GLU A 1 84 ? 8.419 0.803 -10.707 1.00 98.44 84 GLU A C 1
ATOM 668 O O . GLU A 1 84 ? 9.018 0.585 -11.761 1.00 98.44 84 GLU A O 1
ATOM 673 N N . LEU A 1 85 ? 8.580 1.932 -10.007 1.00 98.31 85 LEU A N 1
ATOM 674 C CA . LEU A 1 85 ? 9.447 3.028 -10.452 1.00 98.31 85 LEU A CA 1
ATOM 675 C C . LEU A 1 85 ? 10.903 2.574 -10.614 1.00 98.31 85 LEU A C 1
ATOM 677 O O . LEU A 1 85 ? 11.516 2.804 -11.652 1.00 98.31 85 LEU A O 1
ATOM 681 N N . ASN A 1 86 ? 11.446 1.864 -9.619 1.00 98.38 86 ASN A N 1
ATOM 682 C CA . ASN A 1 86 ? 12.825 1.382 -9.673 1.00 98.38 86 ASN A CA 1
ATOM 683 C C . ASN A 1 86 ? 13.064 0.421 -10.846 1.00 98.38 86 ASN A C 1
ATOM 685 O O . ASN A 1 86 ? 14.126 0.453 -11.466 1.00 98.38 86 ASN A O 1
ATOM 689 N N . MET A 1 87 ? 12.099 -0.451 -11.142 1.00 98.12 87 MET A N 1
ATOM 690 C CA . MET A 1 87 ? 12.199 -1.349 -12.288 1.00 98.12 87 MET A CA 1
ATOM 691 C C . MET A 1 87 ? 12.107 -0.579 -13.604 1.00 98.12 87 MET A C 1
ATOM 693 O O . MET A 1 87 ? 12.902 -0.871 -14.495 1.00 98.12 87 MET A O 1
ATOM 697 N N . GLY A 1 88 ? 11.220 0.418 -13.700 1.00 98.44 88 GLY A N 1
ATOM 698 C CA . GLY A 1 88 ? 11.146 1.336 -14.841 1.00 98.44 88 GLY A CA 1
ATOM 699 C C . GLY A 1 88 ? 12.498 1.982 -15.148 1.00 98.44 88 GLY A C 1
ATOM 700 O O . GLY A 1 88 ? 13.054 1.751 -16.219 1.00 98.44 88 GLY A O 1
ATOM 701 N N . ASP A 1 89 ? 13.106 2.647 -14.161 1.00 98.56 89 ASP A N 1
ATOM 702 C CA . ASP A 1 89 ? 14.413 3.310 -14.313 1.00 98.56 89 ASP A CA 1
ATOM 703 C C . ASP A 1 89 ? 15.520 2.342 -14.774 1.00 98.56 89 ASP A C 1
ATOM 705 O O . ASP A 1 89 ? 16.418 2.681 -15.558 1.00 98.56 89 ASP A O 1
ATOM 709 N N . ARG A 1 90 ? 15.487 1.104 -14.262 1.00 98.50 90 ARG A N 1
ATOM 710 C CA . ARG A 1 90 ? 16.454 0.066 -14.638 1.00 98.50 90 ARG A CA 1
ATOM 711 C C . ARG A 1 90 ? 16.231 -0.424 -16.062 1.00 98.50 90 ARG A C 1
ATOM 713 O O . ARG A 1 90 ? 17.225 -0.691 -16.738 1.00 98.50 90 ARG A O 1
ATOM 720 N N . PHE A 1 91 ? 14.984 -0.544 -16.514 1.00 98.56 91 PHE A N 1
ATOM 721 C CA . PHE A 1 91 ? 14.681 -0.878 -17.903 1.00 98.56 91 PHE A CA 1
ATOM 722 C C . PHE A 1 91 ? 15.121 0.234 -18.849 1.00 98.56 91 PHE A C 1
ATOM 724 O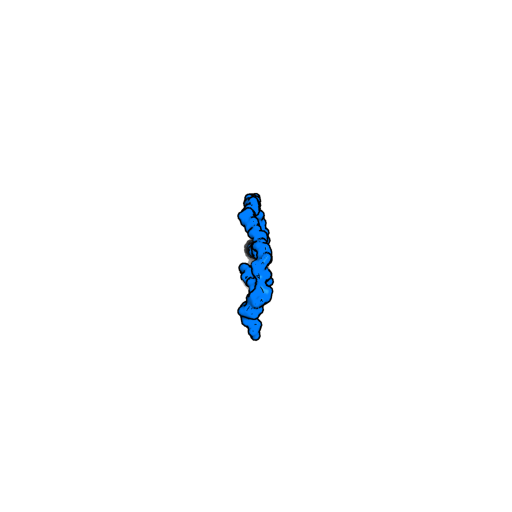 O . PHE A 1 91 ? 15.831 -0.079 -19.799 1.00 98.56 91 PHE A O 1
ATOM 731 N N . ASP A 1 92 ? 14.848 1.499 -18.536 1.00 98.50 92 ASP A N 1
ATOM 732 C CA . ASP A 1 92 ? 15.298 2.639 -19.349 1.00 98.50 92 ASP A CA 1
ATOM 733 C C . ASP A 1 92 ? 16.832 2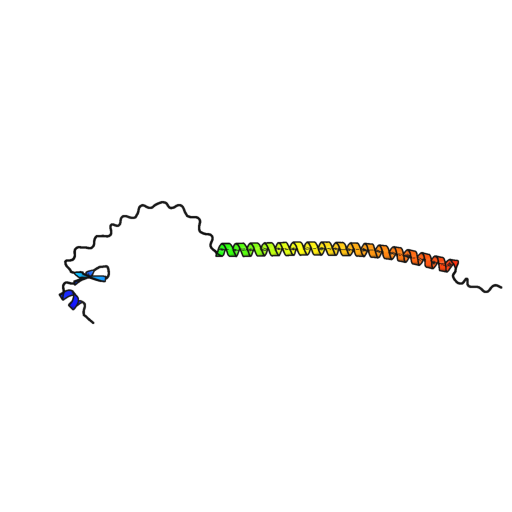.679 -19.464 1.00 98.50 92 ASP A C 1
ATOM 735 O O . ASP A 1 92 ? 17.405 2.883 -20.536 1.00 98.50 92 ASP A O 1
ATOM 739 N N . THR A 1 93 ? 17.529 2.399 -18.358 1.00 98.50 93 THR A N 1
ATOM 740 C CA . THR A 1 93 ? 18.998 2.301 -18.344 1.00 98.50 93 THR A CA 1
ATOM 741 C C . THR A 1 93 ? 19.508 1.150 -19.217 1.00 98.50 93 THR A C 1
ATOM 743 O O . THR A 1 93 ? 20.552 1.273 -19.868 1.00 98.50 93 THR A O 1
ATOM 746 N N . ILE A 1 94 ? 18.823 0.002 -19.199 1.00 98.56 94 ILE A N 1
ATOM 747 C CA . ILE A 1 94 ? 19.171 -1.146 -20.042 1.00 98.56 94 ILE A CA 1
ATOM 748 C C . ILE A 1 94 ? 18.916 -0.809 -21.509 1.00 98.56 94 ILE A C 1
ATOM 750 O O . ILE A 1 94 ? 19.792 -1.084 -22.323 1.00 98.56 94 ILE A O 1
ATOM 754 N N . ASP A 1 95 ? 17.785 -0.186 -21.827 1.00 98.62 95 ASP A N 1
ATOM 755 C CA . ASP A 1 95 ? 17.404 0.195 -23.187 1.00 98.62 95 ASP A CA 1
ATOM 756 C C . ASP A 1 95 ? 18.457 1.116 -23.815 1.00 98.62 95 ASP A C 1
ATOM 758 O O . ASP A 1 95 ? 19.048 0.783 -24.842 1.00 98.62 95 ASP A O 1
ATOM 762 N N . ALA A 1 96 ? 18.853 2.176 -23.101 1.00 98.62 96 ALA A N 1
ATOM 763 C CA . ALA A 1 96 ? 19.905 3.086 -23.555 1.00 98.62 96 ALA A CA 1
ATOM 764 C C . ALA A 1 96 ? 21.259 2.378 -23.755 1.00 98.62 96 ALA A C 1
ATOM 766 O O . ALA A 1 96 ? 22.037 2.702 -24.656 1.00 98.62 96 ALA A O 1
ATOM 767 N N . ARG A 1 97 ? 21.593 1.403 -22.901 1.00 98.56 97 ARG A N 1
ATOM 768 C CA . ARG A 1 97 ? 22.828 0.617 -23.054 1.00 98.56 97 ARG A CA 1
ATOM 769 C C . ARG A 1 97 ? 22.764 -0.319 -24.254 1.00 98.56 97 ARG A C 1
ATOM 771 O O . ARG A 1 97 ? 23.773 -0.457 -24.942 1.00 98.56 97 ARG A O 1
ATOM 778 N N . VAL A 1 98 ? 21.620 -0.955 -24.489 1.00 98.69 98 VAL A N 1
ATOM 779 C CA . VAL A 1 98 ? 21.397 -1.816 -25.654 1.00 98.69 98 VAL A CA 1
ATOM 780 C C . VAL A 1 98 ? 21.502 -0.990 -26.931 1.00 98.69 98 VAL A C 1
ATOM 782 O O . VAL A 1 98 ? 22.284 -1.360 -27.802 1.00 98.69 98 VAL A O 1
ATOM 785 N N . GLU A 1 99 ? 20.840 0.165 -26.996 1.00 98.44 99 GLU A N 1
ATOM 786 C CA . GLU A 1 99 ? 20.926 1.081 -28.137 1.00 98.44 99 GLU A CA 1
ATOM 787 C C . GLU A 1 99 ? 22.381 1.492 -28.427 1.00 98.44 99 GLU A C 1
ATOM 789 O O . GLU A 1 99 ? 22.827 1.466 -29.575 1.00 98.44 99 GLU A O 1
ATOM 794 N N . ASN A 1 100 ? 23.166 1.820 -27.396 1.00 98.44 100 ASN A N 1
ATOM 795 C CA . ASN A 1 100 ? 24.588 2.139 -27.570 1.00 98.44 100 ASN A CA 1
ATOM 796 C C . ASN A 1 100 ? 25.394 0.954 -28.130 1.00 98.44 100 ASN A C 1
ATOM 798 O O . ASN A 1 100 ? 26.180 1.122 -29.061 1.00 98.44 100 ASN A O 1
ATOM 802 N N . VAL A 1 101 ? 25.180 -0.257 -27.605 1.00 98.56 101 VAL A N 1
ATOM 803 C CA . VAL A 1 101 ? 25.858 -1.467 -28.100 1.00 98.56 101 VAL A CA 1
ATOM 804 C C . VAL A 1 101 ? 25.474 -1.766 -29.551 1.00 98.56 101 VAL A C 1
ATOM 806 O O . VAL A 1 101 ? 26.329 -2.143 -30.354 1.00 98.56 101 VAL A O 1
ATOM 809 N N . GLU A 1 102 ? 24.206 -1.590 -29.916 1.00 98.25 102 GLU A N 1
ATOM 810 C CA . GLU A 1 102 ? 23.750 -1.756 -31.294 1.00 98.25 102 GLU A CA 1
ATOM 811 C C . GLU A 1 102 ? 24.427 -0.753 -32.232 1.00 98.25 102 GLU A C 1
ATOM 813 O O . GLU A 1 102 ? 24.911 -1.148 -33.300 1.00 98.25 102 GLU A O 1
ATOM 818 N N . HIS A 1 103 ? 24.545 0.512 -31.821 1.00 97.81 103 HIS A N 1
ATOM 819 C CA . HIS A 1 103 ? 25.290 1.525 -32.568 1.00 97.81 103 HIS A CA 1
ATOM 820 C C . HIS A 1 103 ? 26.761 1.138 -32.766 1.00 97.81 103 HIS A C 1
ATOM 822 O O . HIS A 1 103 ? 27.254 1.199 -33.900 1.00 97.81 103 HIS A O 1
ATOM 828 N N . ASP A 1 104 ? 27.439 0.671 -31.716 1.00 97.38 104 ASP A N 1
ATOM 829 C CA . ASP A 1 104 ? 28.832 0.216 -31.790 1.00 97.38 104 ASP A CA 1
ATOM 830 C C . ASP A 1 104 ? 28.991 -0.971 -32.755 1.00 97.38 104 ASP A C 1
ATOM 832 O O . ASP A 1 104 ? 29.890 -0.990 -33.604 1.00 97.38 104 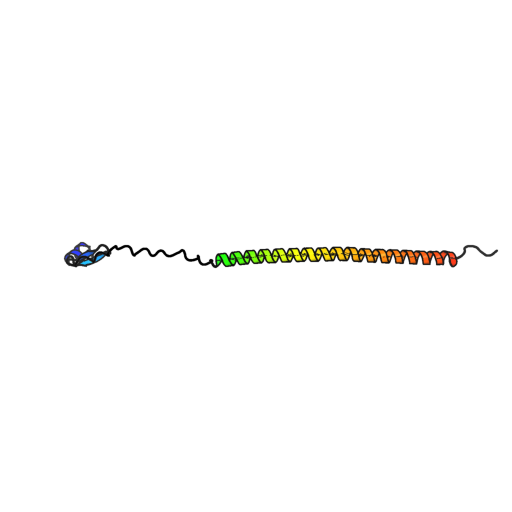ASP A O 1
ATOM 836 N N . ILE A 1 105 ? 28.078 -1.946 -32.703 1.00 96.56 105 ILE A N 1
ATOM 837 C CA . ILE A 1 105 ? 28.075 -3.094 -33.622 1.00 96.56 105 ILE A CA 1
ATOM 838 C C . ILE A 1 105 ? 27.870 -2.635 -35.070 1.00 96.56 105 ILE A C 1
ATOM 840 O O . ILE A 1 105 ? 28.557 -3.121 -35.976 1.00 96.56 105 ILE A O 1
ATOM 844 N N . GLN A 1 106 ? 26.942 -1.707 -35.317 1.00 94.88 106 GLN A N 1
ATOM 845 C CA . GLN A 1 106 ? 26.706 -1.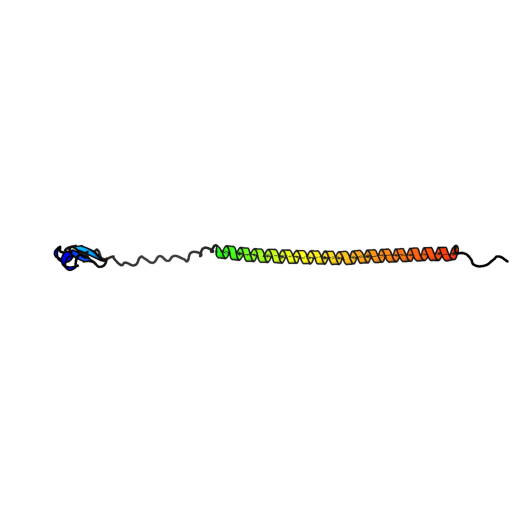164 -36.657 1.00 94.88 106 GLN A CA 1
ATOM 846 C C . GLN A 1 106 ? 27.922 -0.395 -37.176 1.00 94.88 106 GLN A C 1
ATOM 848 O O . GLN A 1 106 ? 28.291 -0.547 -38.345 1.00 94.88 106 GLN A O 1
ATOM 853 N N . TYR A 1 107 ? 28.581 0.385 -36.317 1.00 95.25 107 TYR A N 1
ATOM 854 C CA . TYR A 1 107 ? 29.831 1.057 -36.656 1.00 95.25 107 TYR A CA 1
ATOM 855 C C . TYR A 1 107 ? 30.898 0.045 -37.085 1.00 95.25 107 TYR A C 1
ATOM 857 O O . TYR A 1 107 ? 31.468 0.182 -38.172 1.00 95.25 107 TYR A O 1
ATOM 865 N N . LEU A 1 108 ? 31.123 -1.005 -36.291 1.00 94.38 108 LEU A N 1
ATOM 866 C CA . LEU A 1 108 ? 32.116 -2.034 -36.601 1.00 94.38 108 LEU A CA 1
ATOM 867 C C . LEU A 1 108 ? 31.797 -2.771 -37.906 1.00 94.38 108 LEU A C 1
ATOM 869 O O . LEU A 1 108 ? 32.688 -2.972 -38.728 1.00 94.38 108 LEU A O 1
ATOM 873 N N . ARG A 1 109 ? 30.529 -3.119 -38.148 1.00 91.38 109 ARG A N 1
ATOM 874 C CA . ARG A 1 109 ? 30.105 -3.763 -39.403 1.00 91.38 109 ARG A CA 1
ATOM 875 C C . ARG A 1 109 ? 30.372 -2.891 -40.627 1.00 91.38 109 ARG A C 1
ATOM 877 O O . ARG A 1 109 ? 30.786 -3.419 -41.654 1.00 91.38 109 ARG A O 1
ATOM 884 N N . ARG A 1 110 ? 30.152 -1.577 -40.531 1.00 90.06 110 ARG A N 1
ATOM 885 C CA . ARG A 1 110 ? 30.390 -0.642 -41.645 1.00 90.06 110 ARG A CA 1
ATOM 886 C C . ARG A 1 110 ? 31.876 -0.460 -41.950 1.00 90.06 110 ARG A C 1
ATOM 888 O O . ARG A 1 110 ? 32.234 -0.374 -43.118 1.00 90.06 110 ARG A O 1
ATOM 895 N N . HIS A 1 111 ? 32.724 -0.411 -40.923 1.00 90.81 111 HIS A N 1
ATOM 896 C CA . HIS A 1 111 ? 34.146 -0.083 -41.087 1.00 90.81 111 HIS A CA 1
ATOM 897 C C . HIS A 1 111 ? 35.054 -1.311 -41.222 1.00 90.81 111 HIS A C 1
ATOM 899 O O . HIS A 1 111 ? 36.116 -1.211 -41.825 1.00 90.81 111 HIS A O 1
ATOM 905 N N . PHE A 1 112 ? 34.640 -2.463 -40.691 1.00 86.06 112 PHE A N 1
ATOM 906 C CA . PHE A 1 112 ? 35.453 -3.685 -40.630 1.00 86.06 112 PHE A CA 1
ATOM 907 C C . PHE A 1 112 ? 34.704 -4.946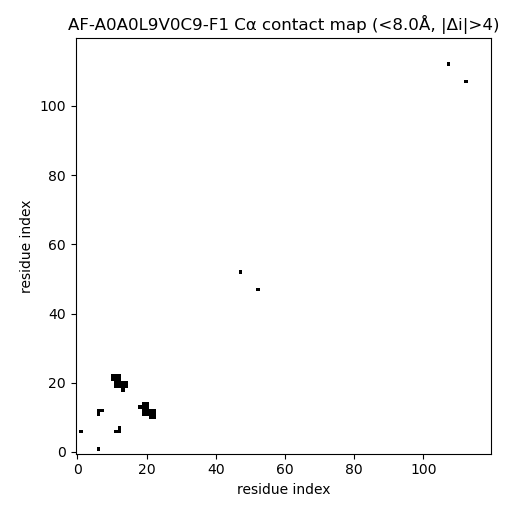 -41.084 1.00 86.06 112 PHE A C 1
ATOM 909 O O . PHE A 1 112 ? 35.253 -6.046 -41.021 1.00 86.06 112 PHE A O 1
ATOM 916 N N . GLY A 1 113 ? 33.446 -4.824 -41.520 1.00 77.56 113 GLY A N 1
ATOM 917 C CA . GLY A 1 113 ? 32.738 -5.933 -42.153 1.00 77.56 113 GLY A CA 1
ATOM 918 C C . GLY A 1 113 ? 33.409 -6.330 -43.472 1.00 77.56 113 GLY A C 1
ATOM 919 O O . GLY A 1 113 ? 34.071 -5.496 -44.089 1.00 77.56 113 GLY A O 1
ATOM 920 N N . PRO A 1 114 ? 33.249 -7.583 -43.930 1.00 75.12 114 PRO A N 1
ATOM 921 C CA . PRO A 1 114 ? 33.842 -8.025 -45.183 1.00 75.12 114 PRO A CA 1
ATOM 922 C C . PRO A 1 114 ? 33.338 -7.140 -46.326 1.00 75.12 114 PRO A C 1
ATOM 924 O O . PRO A 1 114 ? 32.162 -7.178 -46.689 1.00 75.12 114 PRO A O 1
ATOM 927 N N . HIS A 1 115 ? 34.228 -6.312 -46.873 1.00 63.66 115 HIS A N 1
ATOM 928 C CA . HIS A 1 115 ? 33.960 -5.549 -48.082 1.00 63.66 115 HIS A CA 1
ATOM 929 C C . HIS A 1 115 ? 33.825 -6.569 -49.216 1.00 63.66 115 HIS A C 1
ATOM 931 O O . HIS A 1 115 ? 34.796 -7.209 -49.615 1.00 63.66 115 HIS A O 1
ATOM 937 N N . GLY A 1 116 ? 32.598 -6.815 -49.670 1.00 62.22 116 GLY A N 1
ATOM 938 C CA . GLY A 1 116 ? 32.350 -7.739 -50.766 1.00 62.22 116 GLY A CA 1
ATOM 939 C C . GLY A 1 116 ? 32.932 -7.198 -52.071 1.00 62.22 116 GLY A C 1
ATOM 940 O O . GLY A 1 116 ? 32.440 -6.199 -52.588 1.00 62.22 116 GLY A O 1
ATOM 941 N N . GLY A 1 117 ? 33.934 -7.887 -52.619 1.00 55.41 117 GLY A N 1
ATOM 942 C CA . GLY A 1 117 ? 34.336 -7.771 -54.021 1.00 55.41 117 GLY A CA 1
ATOM 943 C C . GLY A 1 117 ? 35.780 -8.219 -54.274 1.00 55.41 117 GLY A C 1
ATOM 944 O O . GLY A 1 117 ? 36.677 -7.692 -53.620 1.00 55.41 117 GLY A O 1
ATOM 945 N N . PRO A 1 118 ? 36.034 -9.173 -55.196 1.00 55.28 118 PRO A N 1
ATOM 946 C CA . PRO A 1 118 ? 37.387 -9.612 -55.513 1.00 55.28 118 PRO A CA 1
ATOM 947 C C . PRO A 1 118 ? 38.141 -8.463 -56.183 1.00 55.28 118 PRO A C 1
ATOM 949 O O . PRO A 1 118 ? 37.641 -7.853 -57.130 1.00 55.28 118 PRO A O 1
ATOM 952 N N . SER A 1 119 ? 39.341 -8.170 -55.689 1.00 55.56 119 SER A N 1
ATOM 953 C CA . SER A 1 119 ? 40.274 -7.279 -56.373 1.00 55.56 119 SER A CA 1
ATOM 954 C C . SER A 1 119 ? 40.522 -7.824 -57.785 1.00 55.56 119 SER A C 1
ATOM 956 O O . SER A 1 119 ? 40.989 -8.954 -57.928 1.00 55.56 119 SER A O 1
ATOM 958 N N . SER A 1 120 ? 40.112 -7.054 -58.800 1.00 60.28 120 SER A N 1
ATOM 959 C CA . SER A 1 120 ? 40.468 -7.275 -60.210 1.00 60.28 120 SER A CA 1
ATOM 960 C C . SER A 1 120 ? 41.905 -6.857 -60.482 1.00 60.28 120 SER A C 1
ATOM 962 O O . SER A 1 120 ? 42.380 -5.936 -59.778 1.00 60.28 120 SER A O 1
#

Secondary structure (DSSP, 8-state):
---HHHHHTTTEEE-TTS-EEETTSPPPPP----PPP----PPPPPPPPHHHHHHHHHHHHHHHHHHHHHHHHHHHHHHHHHHHHHHHHHHHHHHHHHHHHHHHHHHH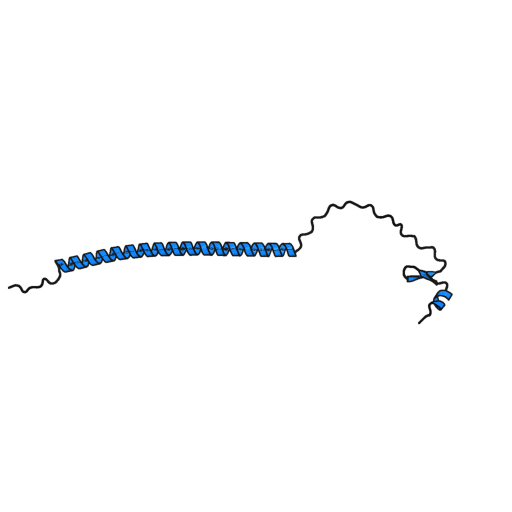HHHHS-------

Sequence (120 aa):
MISGAVIQSFGLIQNADNKWVHRNSPPPPEPQRNPPPQLFIPPLPLPRSRFDEVMTGINDLRTFVGDSFNTLNETMNARFEQLELNMGDRFDTIDARVENVEHDIQYLRRHFGPHGGPSS

pLDDT: mean 85.15, std 14.07, range [49.12, 98.69]

Radius of gyration: 52.84 Å; Cα contacts (8 Å, |Δi|>4): 21; chains: 1; bounding box: 97×48×140 Å

Solvent-accessible surface area (backbone atoms only — not comparable to full-atom values): 7498 Å² total; per-residue (Å²): 132,88,54,73,71,63,52,42,74,74,46,38,41,71,47,98,85,73,44,79,40,57,72,84,56,76,79,75,80,74,78,77,84,67,79,74,83,82,74,86,72,75,85,70,81,75,77,81,46,76,64,57,55,50,54,49,51,51,52,51,50,53,49,53,52,50,53,50,51,52,52,50,51,53,55,49,50,55,51,49,55,52,49,52,52,54,50,49,58,51,48,54,54,48,50,57,50,49,53,52,51,52,50,53,51,52,51,46,47,74,77,68,41,87,78,87,71,83,87,126

Organism: Phaseolus angularis (NCBI:txid3914)

Foldseek 3Di:
DPDPVNLVVVQWDQDPVRDTDHVPDDDDPDPPPDPPPDDPDPDDPDPCDPVNVVVVVVVVVVVVVVVVVVVVVVVVVVVVVVVVVVVVVVVVVVVVVVVVVVVVVVVCCVPPNPPDDDDD